Protein AF-A0A2S8BCA0-F1 (afdb_monomer_lite)

Radius of gyration: 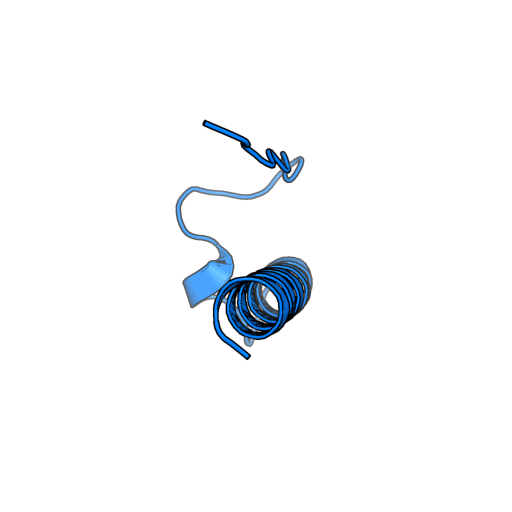11.43 Å; chai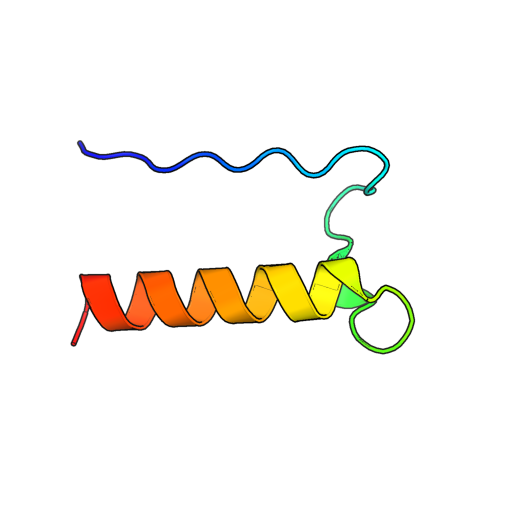ns: 1; bounding box: 19×22×26 Å

Organism: NCBI:txid1858794

InterPro domains:
  IPR029058 Alpha/Beta hydrolase fold [G3DSA:3.40.50.1820] (1-40)

pLDDT: mean 96.55, std 3.47, range [81.0, 98.44]

Secondary structure (DSSP, 8-state):
--------TTPPTTGGGGTTT-HHHHHHHHHHHHHHHHHH-

Sequence (41 aa):
MPVELRVWPGQMHVFQLAAPLVPEATRSLRQIGEYIREATG

Foldseek 3Di:
DDDDDDDDPPDDVPCLVVVVPDVVNVVVVVVVVVVCVVVPD

Structure (mmCIF, N/CA/C/O backbone):
data_AF-A0A2S8BCA0-F1
#
_entry.id   AF-A0A2S8BCA0-F1
#
loop_
_atom_site.group_PDB
_atom_site.id
_atom_site.type_symbol
_atom_site.label_atom_id
_atom_site.label_alt_id
_atom_site.label_comp_id
_atom_site.label_asym_id
_atom_site.label_entity_id
_atom_site.label_seq_id
_atom_site.pdbx_PDB_ins_code
_atom_site.Cartn_x
_atom_site.Cartn_y
_atom_site.Cartn_z
_atom_site.occupancy
_atom_site.B_iso_or_equiv
_atom_site.auth_seq_id
_atom_site.auth_comp_id
_atom_site.auth_asym_id
_atom_site.auth_atom_id
_atom_site.pdbx_PDB_model_num
ATOM 1 N N . MET A 1 1 ? -9.790 13.436 13.263 1.00 81.00 1 MET A N 1
ATOM 2 C CA . MET A 1 1 ? -9.591 11.998 12.979 1.00 81.00 1 MET A CA 1
ATOM 3 C C . MET A 1 1 ? -8.097 11.752 12.850 1.00 81.00 1 MET A C 1
ATOM 5 O O . MET A 1 1 ? -7.462 12.581 12.205 1.00 81.00 1 MET A O 1
ATOM 9 N N . PRO A 1 2 ? -7.527 10.718 13.492 1.00 91.50 2 PRO A N 1
ATOM 10 C CA . PRO A 1 2 ? -6.115 10.379 13.313 1.00 91.50 2 PRO A CA 1
ATOM 11 C C . PRO A 1 2 ? -5.867 9.890 11.878 1.00 91.50 2 PRO A C 1
ATOM 13 O O . PRO A 1 2 ? -6.701 9.183 11.317 1.00 91.50 2 PRO A O 1
ATOM 16 N N . VAL A 1 3 ? -4.745 10.296 11.279 1.00 95.25 3 VAL A N 1
ATOM 17 C CA . VAL A 1 3 ? -4.357 9.938 9.905 1.00 95.25 3 VAL A CA 1
ATOM 18 C C . VAL A 1 3 ? -2.881 9.569 9.884 1.00 95.25 3 VAL A C 1
ATOM 20 O O . VAL A 1 3 ? -2.060 10.269 10.475 1.00 95.25 3 VAL A O 1
ATOM 23 N N . GLU A 1 4 ? -2.551 8.510 9.151 1.00 96.38 4 GLU A N 1
ATOM 24 C CA . GLU A 1 4 ? -1.181 8.117 8.846 1.00 96.38 4 GLU A CA 1
ATOM 25 C C . GLU A 1 4 ? -0.936 8.241 7.338 1.00 96.38 4 GLU A C 1
ATOM 27 O O . GLU A 1 4 ? -1.676 7.684 6.528 1.00 96.38 4 GLU A O 1
ATOM 32 N N . LEU A 1 5 ? 0.101 8.989 6.955 1.00 96.62 5 LEU A N 1
ATOM 33 C CA . LEU A 1 5 ? 0.485 9.195 5.560 1.00 96.62 5 LEU A CA 1
ATOM 34 C C . LEU A 1 5 ? 1.892 8.650 5.325 1.00 96.62 5 LEU A C 1
ATOM 36 O O . LEU A 1 5 ? 2.841 9.044 6.000 1.00 96.62 5 LEU A O 1
ATOM 40 N N . ARG A 1 6 ? 2.039 7.796 4.309 1.00 96.75 6 ARG A N 1
ATOM 41 C CA . ARG A 1 6 ? 3.339 7.315 3.828 1.00 96.75 6 ARG A CA 1
ATOM 42 C C . ARG A 1 6 ? 3.478 7.605 2.340 1.00 96.75 6 ARG A C 1
ATOM 44 O O . ARG A 1 6 ? 2.715 7.089 1.527 1.00 96.75 6 ARG A O 1
ATOM 51 N N . VAL A 1 7 ? 4.467 8.422 1.991 1.00 97.06 7 VAL A N 1
ATOM 52 C CA . VAL A 1 7 ? 4.849 8.692 0.600 1.00 97.06 7 VAL A CA 1
ATOM 53 C C . VAL A 1 7 ? 5.890 7.661 0.174 1.00 97.06 7 VAL A C 1
ATOM 55 O O . VAL A 1 7 ? 6.830 7.394 0.918 1.00 97.06 7 VAL A O 1
ATOM 58 N N . TRP A 1 8 ? 5.732 7.099 -1.024 1.00 97.69 8 TRP A N 1
ATOM 59 C CA . TRP A 1 8 ? 6.648 6.112 -1.596 1.00 97.69 8 TRP A CA 1
ATOM 60 C C . TRP A 1 8 ? 7.405 6.724 -2.781 1.00 97.69 8 TRP A C 1
ATOM 62 O O . TRP A 1 8 ? 6.842 6.818 -3.875 1.00 97.69 8 TRP A O 1
ATOM 72 N N . PRO A 1 9 ? 8.659 7.175 -2.589 1.00 97.12 9 PRO A N 1
ATOM 73 C CA . PRO A 1 9 ? 9.419 7.825 -3.651 1.00 97.12 9 PRO A CA 1
ATOM 74 C C . PRO A 1 9 ? 9.624 6.899 -4.854 1.00 97.12 9 PRO A C 1
ATOM 76 O O . PRO A 1 9 ? 9.976 5.731 -4.698 1.00 97.12 9 PRO A O 1
ATOM 79 N N . GLY A 1 10 ? 9.403 7.431 -6.057 1.00 96.75 10 GLY A N 1
ATOM 80 C CA . GLY A 1 10 ? 9.611 6.705 -7.314 1.00 96.75 10 GLY A CA 1
ATOM 81 C C . GLY A 1 10 ? 8.541 5.664 -7.658 1.00 96.75 10 GLY A C 1
ATOM 82 O O . GLY A 1 10 ? 8.658 5.014 -8.692 1.00 96.75 10 GLY A O 1
ATOM 83 N N . GLN A 1 11 ? 7.501 5.504 -6.835 1.00 97.81 11 GLN A N 1
ATOM 84 C CA . GLN A 1 11 ? 6.420 4.566 -7.119 1.00 97.81 11 GLN A CA 1
ATOM 85 C C . GLN A 1 11 ? 5.309 5.207 -7.953 1.00 97.81 11 GLN A C 1
ATOM 87 O O . GLN A 1 11 ? 4.960 6.375 -7.780 1.00 97.81 11 GLN A O 1
ATOM 92 N N . MET A 1 12 ? 4.744 4.416 -8.862 1.00 96.00 12 MET A N 1
ATOM 93 C CA . MET A 1 12 ? 3.637 4.829 -9.724 1.00 96.00 12 MET A CA 1
ATOM 94 C C . MET A 1 12 ? 2.287 4.692 -9.008 1.00 96.00 12 MET A C 1
ATOM 96 O O . MET A 1 12 ? 2.178 4.059 -7.956 1.00 96.00 12 MET A O 1
ATOM 100 N N . HIS A 1 13 ? 1.233 5.252 -9.604 1.00 97.81 13 HIS A N 1
ATOM 101 C CA . HIS A 1 13 ? -0.133 5.066 -9.120 1.00 97.81 13 HIS A CA 1
ATOM 102 C C . HIS A 1 13 ? -0.468 3.568 -9.006 1.00 97.81 13 HIS A C 1
ATOM 104 O O . HIS A 1 13 ? -0.293 2.816 -9.961 1.00 97.81 13 HIS A O 1
ATOM 110 N N . VAL A 1 14 ? -0.933 3.145 -7.827 1.00 97.38 14 VAL A N 1
ATOM 111 C CA . VAL A 1 14 ? -1.345 1.760 -7.526 1.00 97.38 14 VAL A CA 1
ATOM 112 C C . VAL A 1 14 ? -0.253 0.713 -7.823 1.00 97.38 14 VAL A C 1
ATOM 114 O O . VAL A 1 14 ? -0.533 -0.406 -8.257 1.00 97.38 14 VAL A O 1
ATOM 117 N N . PHE A 1 15 ? 1.016 1.044 -7.558 1.00 98.19 15 PHE A N 1
ATOM 118 C CA . PHE A 1 15 ? 2.140 0.105 -7.692 1.00 98.19 15 PHE A CA 1
ATOM 119 C C . PHE A 1 15 ? 1.933 -1.215 -6.922 1.00 98.19 15 PHE A C 1
ATOM 121 O O . PHE A 1 15 ? 2.508 -2.234 -7.291 1.00 98.19 15 PHE A O 1
ATOM 128 N N . GLN A 1 16 ? 1.058 -1.230 -5.910 1.00 98.44 16 GLN A N 1
ATOM 129 C CA . GLN A 1 16 ? 0.661 -2.407 -5.134 1.00 98.44 16 GLN A CA 1
ATOM 130 C C . GLN A 1 16 ? 0.178 -3.587 -5.991 1.00 98.44 16 GLN A C 1
ATOM 132 O O . GLN A 1 16 ? 0.406 -4.736 -5.613 1.00 98.44 16 GLN A O 1
ATOM 137 N N . LEU A 1 17 ? -0.441 -3.332 -7.152 1.00 98.06 17 LEU A N 1
ATOM 138 C CA . LEU A 1 17 ? -0.876 -4.394 -8.073 1.00 98.06 17 LEU A CA 1
ATOM 139 C C . LEU A 1 17 ? 0.299 -5.162 -8.696 1.00 98.06 17 LEU A C 1
ATOM 141 O O . LEU A 1 17 ? 0.135 -6.302 -9.121 1.00 98.06 17 LEU A O 1
ATOM 145 N N . ALA A 1 18 ? 1.490 -4.567 -8.712 1.00 97.50 18 ALA A N 1
ATOM 146 C CA . ALA A 1 18 ? 2.711 -5.178 -9.215 1.00 97.50 18 ALA A CA 1
ATOM 147 C C . ALA A 1 18 ? 3.534 -5.856 -8.102 1.00 97.50 18 ALA A C 1
ATOM 149 O O . ALA A 1 18 ? 4.747 -5.984 -8.242 1.00 97.50 18 ALA A O 1
ATOM 150 N N . ALA A 1 19 ? 2.906 -6.310 -7.009 1.00 97.19 19 ALA A N 1
ATOM 151 C CA . ALA A 1 19 ? 3.577 -6.982 -5.886 1.00 97.19 19 ALA A CA 1
ATOM 152 C C . ALA A 1 19 ? 4.601 -8.073 -6.272 1.00 97.19 19 ALA A C 1
ATOM 154 O O . ALA A 1 19 ? 5.658 -8.108 -5.636 1.00 97.19 19 ALA A O 1
ATOM 155 N N . PRO A 1 20 ? 4.376 -8.908 -7.312 1.00 96.81 20 PRO A N 1
ATOM 156 C CA . PRO A 1 20 ? 5.368 -9.901 -7.735 1.00 96.81 20 PRO A CA 1
ATOM 157 C C . PRO A 1 20 ? 6.639 -9.313 -8.369 1.00 96.81 20 PRO A C 1
ATOM 159 O O . PRO A 1 20 ? 7.647 -10.006 -8.455 1.00 96.81 20 PRO A 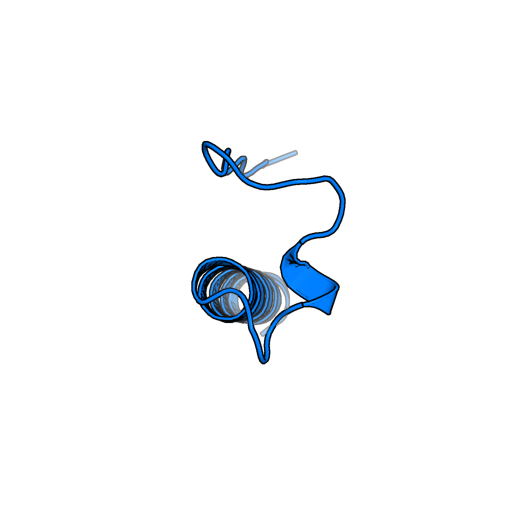O 1
ATOM 162 N N . LEU A 1 21 ? 6.591 -8.065 -8.844 1.00 97.62 21 LEU A N 1
ATOM 163 C CA . LEU A 1 21 ? 7.665 -7.419 -9.610 1.00 97.62 21 LEU A CA 1
ATOM 164 C C . LEU A 1 21 ? 8.294 -6.228 -8.875 1.00 97.62 21 LEU A C 1
ATOM 166 O O . LEU A 1 21 ? 9.450 -5.898 -9.120 1.00 97.62 21 LEU A O 1
ATOM 170 N N . VAL A 1 22 ? 7.544 -5.581 -7.984 1.00 97.06 22 VAL A N 1
ATOM 171 C CA . VAL A 1 22 ? 7.943 -4.361 -7.278 1.00 97.06 22 VAL A CA 1
ATOM 172 C C . VAL A 1 22 ? 8.059 -4.666 -5.780 1.00 97.06 22 VAL A C 1
ATOM 174 O O . VAL A 1 22 ? 7.042 -4.837 -5.105 1.00 97.06 22 VAL A O 1
ATOM 177 N N . PRO A 1 23 ? 9.271 -4.723 -5.201 1.00 96.94 23 PRO A N 1
ATOM 178 C CA . PRO A 1 23 ? 9.449 -5.047 -3.783 1.00 96.94 23 PRO A CA 1
ATOM 179 C C . PRO A 1 23 ? 8.717 -4.087 -2.832 1.00 96.94 23 PRO A C 1
ATOM 181 O O . PRO A 1 23 ? 8.219 -4.490 -1.776 1.00 96.94 23 PRO A O 1
ATOM 184 N N . GLU A 1 24 ? 8.627 -2.805 -3.189 1.00 98.25 24 GLU A N 1
ATOM 185 C CA . GLU A 1 24 ? 7.877 -1.784 -2.454 1.00 98.25 24 GLU A CA 1
ATOM 186 C C . GLU A 1 24 ? 6.396 -2.140 -2.343 1.00 98.25 24 GLU A C 1
ATOM 188 O O . GLU A 1 24 ? 5.800 -1.906 -1.294 1.00 98.25 24 GLU A O 1
ATOM 193 N N . ALA A 1 25 ? 5.798 -2.732 -3.379 1.00 98.31 25 ALA A N 1
ATOM 194 C CA . ALA A 1 25 ? 4.385 -3.092 -3.376 1.00 98.31 25 ALA A CA 1
ATOM 195 C C . ALA A 1 25 ? 4.084 -4.099 -2.263 1.00 98.31 25 ALA A C 1
ATOM 197 O O . ALA A 1 25 ? 3.216 -3.846 -1.426 1.00 98.31 25 ALA A O 1
ATOM 198 N N . THR A 1 26 ? 4.886 -5.1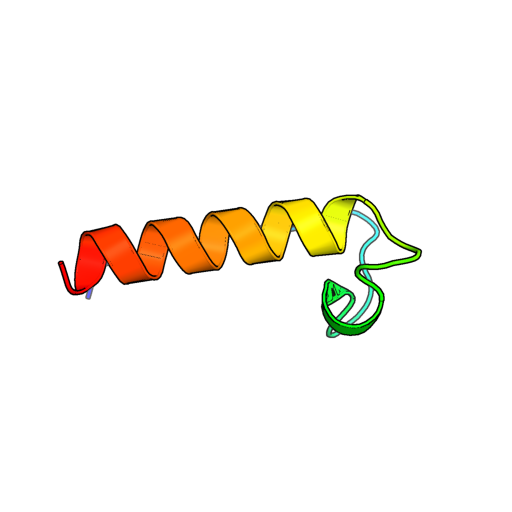61 -2.156 1.00 98.38 26 THR A N 1
ATOM 199 C CA . THR A 1 26 ? 4.770 -6.139 -1.063 1.00 98.38 26 THR A CA 1
ATOM 200 C C . THR A 1 26 ? 4.993 -5.492 0.309 1.00 98.38 26 THR A C 1
ATOM 202 O O . THR A 1 26 ? 4.226 -5.735 1.244 1.00 98.38 26 THR A O 1
ATOM 205 N N . ARG A 1 27 ? 6.000 -4.613 0.443 1.00 98.00 27 ARG A N 1
ATOM 206 C CA . ARG A 1 27 ? 6.257 -3.884 1.701 1.00 98.00 27 ARG A CA 1
ATOM 207 C C . ARG A 1 27 ? 5.076 -2.998 2.105 1.00 98.00 27 ARG A C 1
ATOM 209 O O . ARG A 1 27 ? 4.713 -2.982 3.279 1.00 98.00 27 ARG A O 1
ATOM 216 N N . SER A 1 28 ? 4.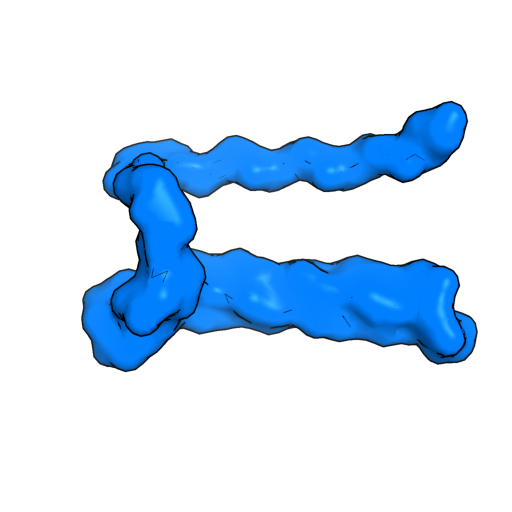473 -2.297 1.150 1.00 98.25 28 SER A N 1
ATOM 217 C CA . SER A 1 28 ? 3.330 -1.417 1.393 1.00 98.25 28 SER A CA 1
ATOM 218 C C . SER A 1 28 ? 2.072 -2.196 1.788 1.00 98.25 28 SER A C 1
ATOM 220 O O . SER A 1 28 ? 1.408 -1.826 2.750 1.00 98.25 28 SER A O 1
ATOM 222 N N . LEU A 1 29 ? 1.790 -3.328 1.133 1.00 98.44 29 LEU A N 1
ATOM 223 C CA . LEU A 1 29 ? 0.650 -4.188 1.461 1.00 98.44 29 LEU A CA 1
ATOM 224 C C . LEU A 1 29 ? 0.771 -4.787 2.866 1.00 98.44 29 LEU A C 1
ATOM 226 O O . LEU A 1 29 ? -0.225 -4.859 3.586 1.00 98.44 29 LEU A O 1
ATOM 230 N N . ARG A 1 30 ? 1.987 -5.160 3.291 1.00 98.31 30 ARG A N 1
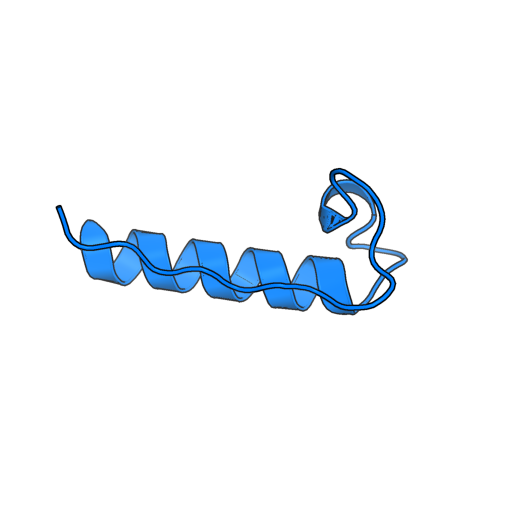ATOM 231 C CA . ARG A 1 30 ? 2.231 -5.603 4.671 1.00 98.31 30 ARG A CA 1
ATOM 232 C C . ARG A 1 30 ? 1.891 -4.507 5.684 1.00 98.31 30 ARG A C 1
ATOM 234 O O . ARG A 1 30 ? 1.167 -4.793 6.630 1.00 98.31 30 ARG A O 1
ATOM 241 N N . GLN A 1 31 ? 2.351 -3.274 5.453 1.00 98.12 31 GLN A N 1
ATOM 242 C CA . GLN A 1 31 ? 2.054 -2.131 6.331 1.00 98.12 31 GLN A CA 1
ATOM 243 C C . GLN A 1 31 ? 0.550 -1.827 6.393 1.00 98.12 31 GLN A C 1
ATOM 245 O O . GLN A 1 31 ? 0.021 -1.592 7.472 1.00 98.12 31 GLN A O 1
ATOM 250 N N . ILE A 1 32 ? -0.163 -1.897 5.263 1.00 98.00 32 ILE A N 1
ATOM 251 C CA . ILE A 1 32 ? -1.628 -1.744 5.238 1.00 98.00 32 ILE A CA 1
ATOM 252 C C . ILE A 1 32 ? -2.299 -2.842 6.074 1.00 98.00 32 ILE A C 1
ATOM 254 O O . ILE A 1 32 ? -3.204 -2.563 6.856 1.00 98.00 32 ILE A O 1
ATOM 258 N N . GLY A 1 33 ? -1.849 -4.092 5.942 1.00 98.12 33 GLY A N 1
ATOM 259 C CA . GLY A 1 33 ? -2.378 -5.202 6.733 1.00 98.12 33 GLY A CA 1
ATOM 260 C C . GLY A 1 33 ? -2.091 -5.077 8.234 1.00 98.12 33 GLY A C 1
ATOM 261 O O . GLY A 1 33 ? -2.907 -5.509 9.042 1.00 98.12 33 GLY A O 1
ATOM 262 N N . GLU A 1 34 ? -0.945 -4.508 8.615 1.00 98.19 34 GLU A N 1
ATOM 263 C CA . GLU A 1 34 ? -0.615 -4.167 10.008 1.00 98.19 34 GLU A CA 1
ATOM 264 C C . GLU A 1 34 ? -1.549 -3.080 10.537 1.00 98.19 34 GLU A C 1
ATOM 266 O O . GLU A 1 34 ? -2.220 -3.311 11.538 1.00 98.19 34 GLU A O 1
ATOM 271 N N . TYR A 1 35 ? -1.706 -1.979 9.797 1.00 97.12 35 TYR A N 1
ATOM 272 C CA . TYR A 1 35 ? -2.627 -0.900 10.155 1.00 97.12 35 TYR A CA 1
ATOM 273 C C . TYR A 1 35 ? -4.063 -1.402 10.365 1.00 97.12 35 TYR A C 1
ATOM 275 O O . TYR A 1 35 ? -4.702 -1.068 11.358 1.00 97.12 35 TYR A O 1
ATOM 283 N N . ILE A 1 36 ? -4.576 -2.244 9.460 1.00 97.88 36 ILE A N 1
ATOM 284 C CA . ILE A 1 36 ? -5.927 -2.809 9.597 1.00 97.88 36 ILE A CA 1
ATOM 285 C C . ILE A 1 36 ? -6.034 -3.666 10.863 1.00 97.88 36 ILE A C 1
ATOM 287 O O . ILE A 1 36 ? -7.014 -3.537 11.594 1.00 97.88 36 ILE A O 1
ATOM 291 N N . ARG A 1 37 ? -5.042 -4.522 11.143 1.00 97.81 37 ARG A N 1
ATOM 292 C CA . ARG A 1 37 ? -5.027 -5.355 12.358 1.00 97.81 37 ARG A CA 1
ATOM 293 C C . ARG A 1 37 ? -4.992 -4.516 13.629 1.00 97.81 37 ARG A C 1
ATOM 295 O O . ARG A 1 37 ? -5.722 -4.828 14.554 1.00 97.81 37 ARG A O 1
ATOM 302 N N . GLU A 1 38 ? -4.192 -3.458 13.662 1.00 96.69 38 GLU A N 1
ATOM 303 C CA . GLU A 1 38 ? -4.129 -2.546 14.809 1.00 96.69 38 GLU A CA 1
ATOM 304 C C . GLU A 1 38 ? -5.427 -1.751 14.998 1.00 96.69 38 GLU A C 1
ATOM 306 O O . GLU A 1 38 ? -5.834 -1.491 16.125 1.00 96.69 38 GLU A O 1
ATOM 311 N N . ALA A 1 39 ? -6.092 -1.372 13.905 1.00 95.62 39 ALA A N 1
ATOM 312 C CA . ALA A 1 39 ? -7.306 -0.562 13.957 1.00 95.62 39 ALA A CA 1
ATOM 313 C C . ALA A 1 39 ? -8.590 -1.367 14.229 1.00 95.62 39 ALA A C 1
ATOM 315 O O . ALA A 1 39 ? -9.607 -0.772 14.587 1.00 95.62 39 ALA A O 1
ATOM 316 N N . THR A 1 40 ? -8.580 -2.684 13.995 1.00 96.62 40 THR A N 1
ATOM 317 C CA . THR A 1 40 ? -9.795 -3.527 14.031 1.00 96.62 40 THR A CA 1
ATOM 318 C C . THR A 1 40 ? -9.681 -4.797 14.872 1.00 96.62 40 THR A C 1
ATOM 320 O O . THR A 1 40 ? -10.695 -5.472 15.056 1.00 96.62 40 THR A O 1
ATOM 323 N N . GLY A 1 41 ? -8.476 -5.140 15.333 1.00 83.44 41 GLY A N 1
ATOM 324 C CA . GLY A 1 41 ? -8.204 -6.284 16.205 1.00 83.44 41 GLY A CA 1
ATOM 325 C C . GLY A 1 41 ? -8.483 -6.007 17.672 1.00 83.44 41 GLY A C 1
ATOM 326 O O . GLY A 1 41 ? -8.377 -4.835 18.094 1.00 83.44 41 GLY A O 1
#